Protein AF-A0A4U5N1K8-F1 (afdb_monomer_lite)

Foldseek 3Di:
DLLVLLQCQQVDDLVCLLVSLCCSLVPPLVVVPPPVCCVPCVLSSLLSNQQRHPDLVSNLSNVVSNCVRPVCCLVSLVVCLVPGDPRSNVSSVVNCVVCVCVNPVCPVVDDPDDDPPDDD

Secondary structure (DSSP, 8-state):
-HHHHHTTTTTS-GGGHHHHHHIIIIIIHHHHTTSSTHHHHHHHHHHHHHHH---HHHHHHHHHHHHTT-TTHHHHHHHHHHHS-HHHHHHHHHHHHHHHHHH-GGGGGSPP--------

Sequence (120 aa):
MPILVASQLGVFPAELDSQIIHLLADCLIPYLNGTGSDIFIVPVLLMLVLQHNPDPKLHTWLLESLLCRNPDVYKHVITLVAKGSSESRVAAANLLFHYWPIINPQIMHRKPIQYRVHGE

InterPro domains:
  IPR024855 UNC79 [PTHR21696] (1-118)
  IPR059253 Protein unc-79 homolog, N-terminal [PF14776] (1-118)

Structure (mmCIF, N/CA/C/O backbone):
data_AF-A0A4U5N1K8-F1
#
_entry.id   AF-A0A4U5N1K8-F1
#
loop_
_atom_site.group_PDB
_atom_site.id
_atom_site.type_symbol
_atom_site.label_atom_id
_atom_site.label_alt_id
_atom_site.label_comp_id
_atom_site.label_asym_id
_atom_site.label_entity_id
_atom_site.label_seq_id
_atom_site.pdbx_PDB_ins_code
_atom_site.Cartn_x
_atom_site.Cartn_y
_atom_site.Cartn_z
_atom_site.occupancy
_atom_site.B_iso_or_equiv
_atom_site.auth_seq_id
_atom_site.auth_comp_id
_atom_site.auth_asym_id
_atom_site.auth_atom_id
_atom_site.pdbx_PDB_model_num
ATOM 1 N N . MET A 1 1 ? 10.308 2.490 13.383 1.00 79.94 1 MET A N 1
ATOM 2 C CA . MET A 1 1 ? 9.463 3.652 13.734 1.00 79.94 1 MET A CA 1
ATOM 3 C C . MET A 1 1 ? 8.193 3.740 12.878 1.00 79.94 1 MET A C 1
ATOM 5 O O . MET A 1 1 ? 7.136 3.677 13.485 1.00 79.94 1 MET A O 1
ATOM 9 N N . PRO A 1 2 ? 8.214 3.757 11.528 1.00 87.88 2 PRO A N 1
ATOM 10 C CA . PRO A 1 2 ? 6.976 3.892 10.733 1.00 87.88 2 PRO A CA 1
ATOM 11 C C . PRO A 1 2 ? 5.978 2.738 10.898 1.00 87.88 2 PRO A C 1
ATOM 13 O O . PRO A 1 2 ? 4.781 2.964 11.013 1.00 87.88 2 PRO A O 1
ATOM 16 N N . ILE A 1 3 ? 6.475 1.502 11.011 1.00 90.12 3 ILE A N 1
ATOM 17 C CA . ILE A 1 3 ? 5.636 0.315 11.253 1.00 90.12 3 ILE A CA 1
ATOM 18 C C . ILE A 1 3 ? 4.905 0.407 12.602 1.00 90.12 3 ILE A C 1
ATOM 20 O O . ILE A 1 3 ? 3.750 0.016 12.685 1.00 90.12 3 ILE A O 1
ATOM 24 N N . LEU A 1 4 ? 5.547 0.961 13.640 1.00 91.62 4 LEU A N 1
ATOM 25 C CA . LEU A 1 4 ? 4.927 1.126 14.963 1.00 91.62 4 LEU A CA 1
ATOM 26 C C . LEU A 1 4 ? 3.800 2.158 14.944 1.00 91.62 4 LEU A C 1
ATOM 28 O O . LEU A 1 4 ? 2.836 2.018 15.684 1.00 91.62 4 LEU A O 1
ATOM 32 N N . VAL A 1 5 ? 3.928 3.194 14.112 1.00 93.06 5 VAL A N 1
ATOM 33 C CA . VAL A 1 5 ? 2.872 4.191 13.906 1.00 93.06 5 VAL A CA 1
ATOM 34 C C . VAL A 1 5 ? 1.710 3.560 13.136 1.00 93.06 5 VAL A C 1
ATOM 36 O O . VAL A 1 5 ? 0.566 3.668 13.564 1.00 93.06 5 VAL A O 1
ATOM 39 N N . ALA A 1 6 ? 2.000 2.818 12.062 1.00 93.19 6 ALA A N 1
ATOM 40 C CA . ALA A 1 6 ? 0.979 2.103 11.296 1.00 93.19 6 ALA A CA 1
ATOM 41 C C . ALA A 1 6 ? 0.265 1.012 12.109 1.00 93.19 6 ALA A C 1
ATOM 43 O O . ALA A 1 6 ? -0.920 0.786 11.904 1.00 93.19 6 ALA A O 1
ATOM 44 N N . SER A 1 7 ? 0.944 0.360 13.059 1.00 93.19 7 SER A N 1
ATOM 45 C CA . SER A 1 7 ? 0.323 -0.656 13.919 1.00 93.19 7 SER A CA 1
ATOM 46 C C . SER A 1 7 ? -0.664 -0.085 14.940 1.00 93.19 7 SER A C 1
ATOM 48 O O . SER A 1 7 ? -1.297 -0.861 15.644 1.00 93.19 7 SER A O 1
ATOM 50 N N . GLN A 1 8 ? -0.768 1.243 15.067 1.00 94.00 8 GLN A N 1
ATOM 51 C CA . GLN A 1 8 ? -1.804 1.869 15.894 1.00 94.00 8 GLN A CA 1
ATOM 52 C C . GLN A 1 8 ? -3.142 2.004 15.154 1.00 94.00 8 GLN A C 1
ATOM 54 O O . GLN A 1 8 ? -4.159 2.283 15.791 1.00 94.00 8 GLN A O 1
ATOM 59 N N . LEU A 1 9 ? -3.161 1.788 13.833 1.00 91.81 9 LEU A N 1
ATOM 60 C CA . LEU A 1 9 ? -4.404 1.700 13.067 1.00 91.81 9 LEU A CA 1
ATOM 61 C C . LEU A 1 9 ? -5.232 0.519 13.586 1.00 91.81 9 LEU A C 1
ATOM 63 O O . LEU A 1 9 ? -4.716 -0.587 13.748 1.00 91.81 9 LEU A O 1
ATOM 67 N N . GLY A 1 10 ? -6.504 0.766 13.890 1.00 86.81 10 GLY A N 1
ATOM 68 C CA . GLY A 1 10 ? -7.395 -0.212 14.525 1.00 86.81 10 GLY A CA 1
ATOM 69 C C . GLY A 1 10 ? -7.234 -0.360 16.046 1.00 86.81 10 GLY A C 1
ATOM 70 O O . GLY A 1 10 ? -8.052 -1.034 16.668 1.00 86.81 10 GLY A O 1
ATOM 71 N N . VAL A 1 11 ? -6.224 0.274 16.660 1.00 92.69 11 VAL A N 1
ATOM 72 C CA . VAL A 1 11 ? -6.102 0.406 18.127 1.00 92.69 11 VAL A CA 1
ATOM 73 C C . VAL A 1 11 ? -6.678 1.742 18.587 1.00 92.69 11 VAL A C 1
ATOM 75 O O . VAL A 1 11 ? -7.405 1.805 19.579 1.00 92.69 11 VAL A O 1
ATOM 78 N N . PHE A 1 12 ? -6.346 2.817 17.871 1.00 91.25 12 PHE A N 1
ATOM 79 C CA . PHE A 1 12 ? -6.914 4.136 18.116 1.00 91.25 12 PHE A CA 1
ATOM 80 C C . PHE A 1 12 ? -8.295 4.303 17.468 1.00 91.25 12 PHE A C 1
ATOM 82 O O . PHE A 1 12 ? -8.662 3.527 16.584 1.00 91.25 12 PHE A O 1
ATOM 89 N N . PRO A 1 13 ? -9.080 5.303 17.915 1.00 90.75 13 PRO A N 1
ATOM 90 C CA . PRO A 1 13 ? -10.350 5.640 17.284 1.00 90.75 13 PRO A CA 1
ATOM 91 C C . PRO A 1 13 ? -10.172 5.967 15.796 1.00 90.75 13 PRO A C 1
ATOM 93 O O . PRO A 1 13 ? -9.188 6.604 15.414 1.00 90.75 13 PRO A O 1
ATOM 96 N N . ALA A 1 14 ? -11.137 5.562 14.968 1.00 88.25 14 ALA A N 1
ATOM 97 C CA . ALA A 1 14 ? -11.062 5.680 13.509 1.00 88.25 14 ALA A CA 1
ATOM 98 C C . ALA A 1 14 ? -10.922 7.135 13.020 1.00 88.25 14 ALA A C 1
ATOM 100 O O . ALA A 1 14 ? -10.425 7.385 11.923 1.00 88.25 14 ALA A O 1
ATOM 101 N N . GLU A 1 15 ? -11.307 8.118 13.837 1.00 89.81 15 GLU A N 1
ATOM 102 C CA . GLU A 1 15 ? -11.134 9.544 13.550 1.00 89.81 15 GLU A CA 1
ATOM 103 C C . GLU A 1 15 ? -9.653 9.947 13.431 1.00 89.81 15 GLU A C 1
ATOM 105 O O . GLU A 1 15 ? -9.331 10.936 12.767 1.00 89.81 15 GLU A O 1
ATOM 110 N N . LEU A 1 16 ? -8.744 9.189 14.058 1.00 92.44 16 LEU A N 1
ATOM 111 C CA . LEU A 1 16 ? -7.303 9.438 14.003 1.00 92.44 16 LEU A CA 1
ATOM 112 C C . LEU A 1 16 ? -6.623 8.773 12.804 1.00 92.44 16 LEU A C 1
ATOM 114 O O . LEU A 1 16 ? -5.508 9.173 12.471 1.00 92.44 16 LEU A O 1
ATOM 118 N N . ASP A 1 17 ? -7.262 7.815 12.132 1.00 92.31 17 ASP A N 1
ATOM 119 C CA . ASP A 1 17 ? -6.637 7.058 11.040 1.00 92.31 17 ASP A CA 1
ATOM 120 C C . ASP A 1 17 ? -6.099 7.973 9.941 1.00 92.31 17 ASP A C 1
ATOM 122 O O . ASP A 1 17 ? -4.974 7.799 9.472 1.00 92.31 17 ASP A O 1
ATOM 126 N N . SER A 1 18 ? -6.877 8.997 9.582 1.00 92.56 18 SER A N 1
ATOM 127 C CA . SER A 1 18 ? -6.456 10.005 8.612 1.00 92.56 18 SER A CA 1
ATOM 128 C C . SER A 1 18 ? -5.163 10.687 9.062 1.00 92.56 18 SER A C 1
ATOM 130 O O . SER A 1 18 ? -4.183 10.701 8.322 1.00 92.56 18 SER A O 1
ATOM 132 N N . GLN A 1 19 ? -5.095 11.161 10.310 1.00 94.44 19 GLN A N 1
ATOM 133 C CA . GLN A 1 19 ? -3.911 11.841 10.851 1.00 94.44 19 GLN A CA 1
ATOM 134 C C . GLN A 1 19 ? -2.685 10.924 10.900 1.00 94.44 19 GLN A C 1
ATOM 136 O O . GLN A 1 19 ? -1.573 11.357 10.591 1.00 94.44 19 GLN A O 1
ATOM 141 N N . ILE A 1 20 ? -2.885 9.654 11.255 1.00 94.12 20 ILE A N 1
ATOM 142 C CA . ILE A 1 20 ? -1.826 8.641 11.262 1.00 94.12 20 ILE A CA 1
ATOM 143 C C . ILE A 1 20 ? -1.296 8.446 9.841 1.00 94.12 20 ILE A C 1
ATOM 145 O O . ILE A 1 20 ? -0.087 8.497 9.627 1.00 94.12 20 ILE A O 1
ATOM 149 N N . ILE A 1 21 ? -2.178 8.270 8.858 1.00 93.75 21 ILE A N 1
ATOM 150 C CA . ILE A 1 21 ? -1.784 8.042 7.465 1.00 93.75 21 ILE A CA 1
ATOM 151 C C . ILE A 1 21 ? -1.119 9.283 6.865 1.00 93.75 21 ILE A C 1
ATOM 153 O O . ILE A 1 21 ? -0.105 9.136 6.187 1.00 93.75 21 ILE A O 1
ATOM 157 N N . HIS A 1 22 ? -1.592 10.490 7.181 1.00 93.00 22 HIS A N 1
ATOM 158 C CA . HIS A 1 22 ? -0.910 11.737 6.824 1.00 93.00 22 HIS A CA 1
ATOM 159 C C . HIS A 1 22 ? 0.510 11.789 7.395 1.00 93.00 22 HIS A C 1
ATOM 161 O O . HIS A 1 22 ? 1.467 12.049 6.668 1.00 93.00 22 HIS A O 1
ATOM 167 N N . LEU A 1 23 ? 0.680 11.473 8.683 1.00 93.25 23 LEU A N 1
ATOM 168 C CA . LEU A 1 23 ? 2.000 11.430 9.312 1.00 93.25 23 LEU A CA 1
ATOM 169 C C . LEU A 1 23 ? 2.915 10.405 8.621 1.00 93.25 23 LEU A C 1
ATOM 171 O O . LEU A 1 23 ? 4.095 10.673 8.385 1.00 93.25 23 LEU A O 1
ATOM 175 N N . LEU A 1 24 ? 2.382 9.233 8.265 1.00 92.62 24 LEU A N 1
ATOM 176 C CA . LEU A 1 24 ? 3.125 8.215 7.525 1.00 92.62 24 LEU A CA 1
ATOM 177 C C . LEU A 1 24 ? 3.536 8.716 6.131 1.00 92.62 24 LEU A C 1
ATOM 179 O O . LEU A 1 24 ? 4.716 8.635 5.789 1.00 92.62 24 LEU A O 1
ATOM 183 N N . ALA A 1 25 ? 2.583 9.224 5.348 1.00 91.25 25 ALA A N 1
ATOM 184 C CA . ALA A 1 25 ? 2.755 9.599 3.946 1.00 91.25 25 ALA A CA 1
ATOM 185 C C . ALA A 1 25 ? 3.610 10.854 3.754 1.00 91.25 25 ALA A C 1
ATOM 187 O O . ALA A 1 25 ? 4.485 10.868 2.882 1.00 91.25 25 ALA A O 1
ATOM 188 N N . ASP A 1 26 ? 3.382 11.880 4.569 1.00 88.88 26 ASP A N 1
ATOM 189 C CA . ASP A 1 26 ? 3.965 13.205 4.359 1.00 88.88 26 ASP A CA 1
ATOM 190 C C . ASP A 1 26 ? 5.210 13.420 5.217 1.00 88.88 26 ASP A C 1
ATOM 192 O O . ASP A 1 26 ? 6.143 14.098 4.786 1.00 88.88 26 ASP A O 1
ATOM 196 N N . CYS A 1 27 ? 5.267 12.811 6.408 1.00 87.88 27 CYS A N 1
ATOM 197 C CA . CYS A 1 27 ? 6.402 12.978 7.309 1.00 87.88 27 CYS A CA 1
ATOM 198 C C . CYS A 1 27 ? 7.362 11.794 7.274 1.00 87.88 27 CYS A C 1
ATOM 200 O O . CYS A 1 27 ? 8.550 12.022 7.119 1.00 87.88 27 CYS A O 1
ATOM 202 N N . LEU A 1 28 ? 6.914 10.542 7.416 1.00 87.12 28 LEU A N 1
ATOM 203 C CA . LEU A 1 28 ? 7.848 9.422 7.627 1.00 87.12 28 LEU A CA 1
ATOM 204 C C . LEU A 1 28 ? 8.400 8.805 6.339 1.00 87.12 28 LEU A C 1
ATOM 206 O O . LEU A 1 28 ? 9.601 8.549 6.253 1.00 87.12 28 LEU A O 1
ATOM 210 N N . ILE A 1 29 ? 7.546 8.574 5.341 1.00 86.44 29 ILE A N 1
ATOM 211 C CA . ILE A 1 29 ? 7.936 8.026 4.035 1.00 86.44 29 ILE A CA 1
ATOM 212 C C . ILE A 1 29 ? 9.073 8.816 3.356 1.00 86.44 29 ILE A C 1
ATOM 214 O O . ILE A 1 29 ? 9.981 8.169 2.828 1.00 86.44 29 ILE A O 1
ATOM 218 N N . PRO A 1 30 ? 9.116 10.165 3.383 1.00 84.38 30 PRO A N 1
ATOM 219 C CA . PRO A 1 30 ? 10.254 10.904 2.839 1.00 84.38 30 PRO A CA 1
ATOM 220 C C . PRO A 1 30 ? 11.626 10.486 3.374 1.00 84.38 30 PRO A C 1
ATOM 222 O O . PRO A 1 30 ? 12.596 10.543 2.623 1.00 84.38 30 PRO A O 1
ATOM 225 N N . TYR A 1 31 ? 11.708 10.059 4.635 1.00 82.69 31 TYR A N 1
ATOM 226 C CA . TYR A 1 31 ? 12.968 9.670 5.274 1.00 82.69 31 TYR A CA 1
ATOM 227 C C . TYR A 1 31 ? 13.332 8.199 5.077 1.00 82.69 31 TYR A C 1
ATOM 229 O O . TYR A 1 31 ? 14.430 7.789 5.448 1.00 82.69 31 TYR A O 1
ATOM 237 N N . LEU A 1 32 ? 12.423 7.396 4.522 1.00 78.19 32 LEU A N 1
ATOM 238 C CA . LEU A 1 32 ? 12.701 6.001 4.193 1.00 78.19 32 LEU A CA 1
ATOM 239 C C . LEU A 1 32 ? 13.640 5.918 2.977 1.00 78.19 32 LEU A C 1
ATOM 241 O O . LEU A 1 32 ? 14.664 5.228 3.022 1.00 78.19 32 LEU A O 1
ATOM 245 N N . ASN A 1 33 ? 13.365 6.739 1.959 1.00 69.62 33 ASN A N 1
ATOM 246 C CA . ASN A 1 33 ? 14.032 6.685 0.662 1.00 69.62 33 ASN A CA 1
ATOM 247 C C . ASN A 1 33 ? 15.567 6.784 0.767 1.00 69.62 33 ASN A C 1
ATOM 249 O O . ASN A 1 33 ? 16.110 7.800 1.202 1.00 69.62 33 ASN A O 1
ATOM 253 N N . GLY A 1 34 ? 16.263 5.735 0.322 1.00 67.69 34 GLY A N 1
ATOM 254 C CA . GLY A 1 34 ? 17.732 5.693 0.249 1.00 67.69 34 GLY A CA 1
ATOM 255 C C . GLY A 1 34 ? 18.422 4.952 1.397 1.00 67.69 34 GLY A C 1
ATOM 256 O O . GLY A 1 34 ? 19.643 4.811 1.386 1.00 67.69 34 GLY A O 1
ATOM 257 N N . THR A 1 35 ? 17.663 4.419 2.357 1.00 70.19 35 THR A N 1
ATOM 258 C CA . THR A 1 35 ? 18.213 3.616 3.466 1.00 70.19 35 THR A CA 1
ATOM 259 C C . THR A 1 35 ? 18.338 2.123 3.141 1.00 70.19 35 THR A C 1
ATOM 261 O O . THR A 1 35 ? 18.894 1.363 3.932 1.00 70.19 35 THR A O 1
ATOM 264 N N . GLY A 1 36 ? 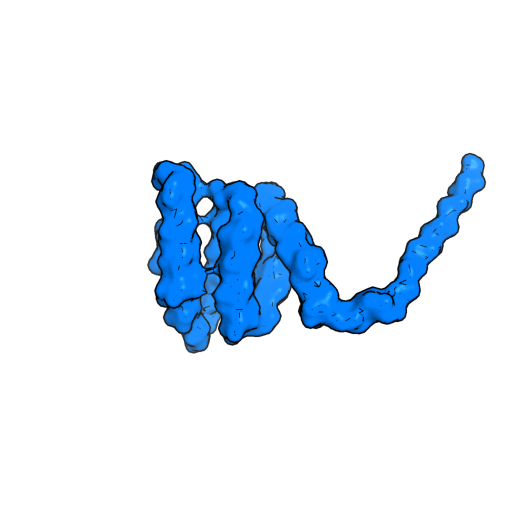17.767 1.664 2.019 1.00 74.81 36 GLY A N 1
ATOM 265 C CA . GLY A 1 36 ? 17.661 0.243 1.649 1.00 74.81 36 GLY A CA 1
ATOM 266 C C . GLY A 1 36 ? 16.642 -0.552 2.480 1.00 74.81 36 GLY A C 1
ATOM 267 O O . GLY A 1 36 ? 16.216 -1.633 2.073 1.00 74.81 36 GLY A O 1
ATOM 268 N N . SER A 1 37 ? 16.194 -0.001 3.613 1.00 79.31 37 SER A N 1
ATOM 269 C CA . SER A 1 37 ? 15.180 -0.603 4.485 1.00 79.31 37 SER A C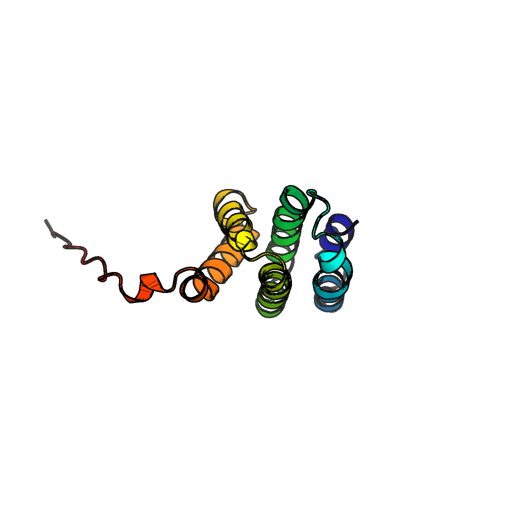A 1
ATOM 270 C C . SER A 1 37 ? 13.767 -0.572 3.883 1.00 79.31 37 SER A C 1
ATOM 272 O O . SER A 1 37 ? 12.900 -1.350 4.285 1.00 79.31 37 SER A O 1
ATOM 274 N N . ASP A 1 38 ? 13.562 0.249 2.853 1.00 79.31 38 ASP A N 1
ATOM 275 C CA . ASP A 1 38 ? 12.304 0.451 2.123 1.00 79.31 38 ASP A CA 1
ATOM 276 C C . ASP A 1 38 ? 11.729 -0.853 1.577 1.00 79.31 38 ASP A C 1
ATOM 278 O O . ASP A 1 38 ? 10.519 -1.068 1.622 1.00 79.31 38 ASP A O 1
ATOM 282 N N . ILE A 1 39 ? 12.613 -1.761 1.151 1.00 84.50 39 ILE A N 1
ATOM 283 C CA . ILE A 1 39 ? 12.268 -3.075 0.598 1.00 84.50 39 ILE A CA 1
ATOM 284 C C . ILE A 1 39 ? 11.426 -3.891 1.588 1.00 84.50 39 ILE A C 1
ATOM 286 O O . ILE A 1 39 ? 10.555 -4.653 1.173 1.00 84.50 39 ILE A O 1
ATOM 290 N N . PHE A 1 40 ? 11.669 -3.720 2.890 1.00 86.38 40 PHE A N 1
ATOM 291 C CA . PHE A 1 40 ? 10.954 -4.427 3.951 1.00 86.38 40 PHE A CA 1
ATOM 292 C C . PHE A 1 40 ? 9.880 -3.559 4.602 1.00 86.38 40 PHE A C 1
ATOM 294 O O . PHE A 1 40 ? 8.800 -4.053 4.919 1.00 86.38 40 PHE A O 1
ATOM 301 N N . ILE A 1 41 ? 10.153 -2.266 4.790 1.00 89.75 41 ILE A N 1
ATOM 302 C CA . ILE A 1 41 ? 9.239 -1.367 5.496 1.00 89.75 41 ILE A CA 1
ATOM 303 C C . ILE A 1 41 ? 8.007 -1.056 4.646 1.00 89.75 41 ILE A C 1
ATOM 305 O O . ILE A 1 41 ? 6.898 -1.122 5.170 1.00 89.75 41 ILE A O 1
ATOM 309 N N . VAL A 1 42 ? 8.165 -0.756 3.353 1.00 91.25 42 VAL A N 1
ATOM 310 C CA . VAL A 1 42 ? 7.051 -0.322 2.490 1.00 91.25 42 VAL A CA 1
ATOM 311 C C . VAL A 1 42 ? 5.971 -1.401 2.331 1.00 91.25 42 VAL A C 1
ATOM 313 O O . VAL A 1 42 ? 4.802 -1.072 2.535 1.00 91.25 42 VAL A O 1
ATOM 316 N N . PRO A 1 43 ? 6.290 -2.682 2.043 1.00 91.94 43 PRO A N 1
ATOM 317 C CA . PRO A 1 43 ? 5.269 -3.728 1.968 1.00 91.94 43 PRO A CA 1
ATOM 318 C C . PRO A 1 43 ? 4.507 -3.920 3.277 1.00 91.94 43 PRO A C 1
ATOM 320 O O . PRO A 1 43 ? 3.294 -4.093 3.250 1.00 91.94 43 PRO A O 1
ATOM 323 N N . VAL A 1 44 ? 5.203 -3.878 4.420 1.00 93.19 44 VAL A N 1
ATOM 324 C CA . VAL A 1 44 ? 4.578 -4.043 5.742 1.00 93.19 44 VAL A CA 1
ATOM 325 C C . VAL A 1 44 ? 3.698 -2.843 6.076 1.00 93.19 44 VAL A C 1
ATOM 327 O O . VAL A 1 44 ? 2.586 -3.019 6.565 1.00 93.19 44 VAL A O 1
ATOM 330 N N . LEU A 1 45 ? 4.169 -1.631 5.775 1.00 94.19 45 LEU A N 1
ATOM 331 C CA . LEU A 1 45 ? 3.409 -0.399 5.958 1.00 94.19 45 LEU A CA 1
ATOM 332 C C . LEU A 1 45 ? 2.114 -0.438 5.142 1.00 94.19 45 LEU A C 1
ATOM 334 O O . LEU A 1 45 ? 1.035 -0.267 5.701 1.00 94.19 45 LEU A O 1
ATOM 338 N N . LEU A 1 46 ? 2.220 -0.732 3.843 1.00 94.81 46 LEU A N 1
ATOM 339 C CA . LEU A 1 46 ? 1.068 -0.900 2.963 1.00 94.81 46 LEU A CA 1
ATOM 340 C C . LEU A 1 46 ? 0.136 -2.002 3.481 1.00 94.81 46 LEU A C 1
ATOM 342 O O . LEU A 1 46 ? -1.066 -1.785 3.535 1.00 94.81 46 LEU A O 1
ATOM 346 N N . MET A 1 47 ? 0.658 -3.150 3.924 1.00 95.62 47 MET A N 1
ATOM 347 C CA . MET A 1 47 ? -0.171 -4.221 4.487 1.00 95.62 47 MET A CA 1
ATOM 348 C C . MET A 1 47 ? -1.008 -3.735 5.671 1.00 95.62 47 MET A C 1
ATOM 350 O O . MET A 1 47 ? -2.212 -3.966 5.695 1.00 95.62 47 MET A O 1
ATOM 354 N N . LEU A 1 48 ? -0.375 -3.063 6.638 1.00 95.56 48 LEU A N 1
ATOM 355 C CA . LEU A 1 48 ? -1.037 -2.605 7.858 1.00 95.56 48 LEU A CA 1
ATOM 356 C C . LEU A 1 48 ? -2.111 -1.565 7.557 1.00 95.56 48 LEU A C 1
ATOM 358 O O . LEU A 1 48 ? -3.217 -1.697 8.075 1.00 95.56 48 LEU A O 1
ATOM 362 N N . VAL A 1 49 ? -1.807 -0.582 6.703 1.00 95.50 49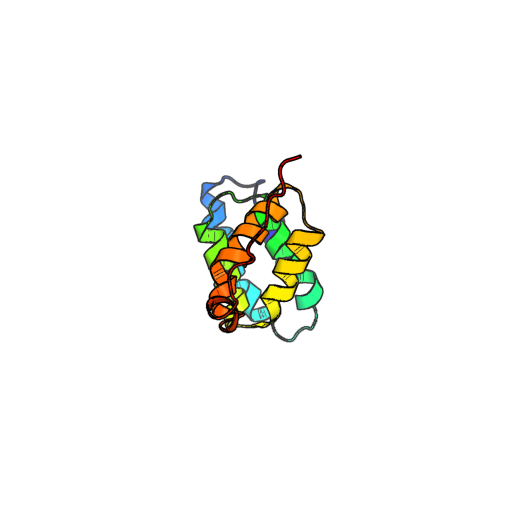 VAL A N 1
ATOM 363 C CA . VAL A 1 49 ? -2.782 0.448 6.329 1.00 95.50 49 VAL A CA 1
ATOM 364 C C . VAL A 1 49 ? -3.962 -0.169 5.584 1.00 95.50 49 VAL A C 1
ATOM 366 O O . VAL A 1 49 ? -5.097 0.027 6.000 1.00 95.50 49 VAL A O 1
ATOM 369 N N . LEU A 1 50 ? -3.694 -0.979 4.555 1.00 95.88 50 LEU A N 1
ATOM 370 C CA . LEU A 1 50 ? -4.733 -1.608 3.732 1.00 95.88 50 LEU A CA 1
ATOM 371 C C . LEU A 1 50 ? -5.601 -2.614 4.497 1.00 95.88 50 LEU A C 1
ATOM 373 O O . LEU A 1 50 ? -6.710 -2.915 4.066 1.00 95.88 50 LEU A O 1
ATOM 377 N N . GLN A 1 51 ? -5.074 -3.190 5.576 1.00 95.06 51 GLN A N 1
ATOM 378 C CA . GLN A 1 51 ? -5.794 -4.147 6.407 1.00 95.06 51 GLN A CA 1
ATOM 379 C C . GLN A 1 51 ? -6.709 -3.463 7.426 1.00 95.06 51 GLN A C 1
ATOM 381 O O . GLN A 1 51 ? -7.812 -3.948 7.655 1.00 95.06 51 GLN A O 1
ATOM 386 N N . HIS A 1 52 ? -6.241 -2.395 8.076 1.00 93.69 52 HIS A N 1
ATOM 387 C CA . HIS A 1 52 ? -6.940 -1.813 9.228 1.00 93.69 52 HIS A CA 1
ATOM 388 C C . HIS A 1 52 ? -7.814 -0.620 8.858 1.00 93.69 52 HIS A C 1
ATOM 390 O O . HIS A 1 52 ? -8.794 -0.358 9.552 1.00 93.69 52 HIS A O 1
ATOM 396 N N . ASN A 1 53 ? -7.489 0.091 7.777 1.00 92.00 53 ASN A N 1
ATOM 397 C CA . ASN A 1 53 ? -8.286 1.215 7.326 1.00 92.00 53 ASN A CA 1
ATOM 398 C C . ASN A 1 53 ? -9.215 0.783 6.172 1.00 92.00 53 ASN A C 1
ATOM 400 O O . ASN A 1 53 ? -8.772 0.117 5.240 1.00 92.00 53 ASN A O 1
ATOM 404 N N . PRO A 1 54 ? -10.514 1.116 6.211 1.00 90.00 54 PRO A N 1
ATOM 405 C CA . PRO A 1 54 ? -11.433 0.792 5.124 1.00 90.00 54 PRO A CA 1
ATOM 406 C C . PRO A 1 54 ? -11.556 1.908 4.073 1.00 90.00 54 PRO A C 1
ATOM 408 O O . PRO A 1 54 ? -12.228 1.695 3.063 1.00 90.00 54 PRO A O 1
ATOM 411 N N . ASP A 1 55 ? -10.974 3.096 4.289 1.00 93.06 55 ASP A N 1
ATOM 412 C CA . ASP A 1 55 ? -11.156 4.249 3.405 1.00 93.06 55 ASP A CA 1
ATOM 413 C C . ASP A 1 55 ? -10.226 4.165 2.178 1.00 93.06 55 ASP A C 1
ATOM 415 O O . ASP A 1 55 ? -9.011 4.388 2.277 1.00 93.06 55 ASP A O 1
ATOM 419 N N . PRO A 1 56 ? -10.771 3.923 0.969 1.00 92.38 56 PRO A N 1
ATOM 420 C CA . PRO A 1 56 ? -9.962 3.841 -0.239 1.00 92.38 56 PRO A CA 1
ATOM 421 C C . PRO A 1 56 ? -9.241 5.155 -0.566 1.00 92.38 56 PRO A C 1
ATOM 423 O O . PRO A 1 56 ? -8.220 5.121 -1.256 1.00 92.38 56 PRO A O 1
ATOM 426 N N . LYS A 1 57 ? -9.718 6.311 -0.084 1.00 94.12 57 LYS A N 1
ATOM 427 C CA . LYS A 1 57 ? -9.046 7.601 -0.314 1.00 94.12 57 LYS A CA 1
ATOM 428 C C . LYS A 1 57 ? -7.689 7.648 0.377 1.00 94.12 57 LYS A C 1
ATOM 430 O O . LYS A 1 57 ? -6.713 8.092 -0.220 1.00 94.12 57 LYS A O 1
ATOM 435 N N . LEU A 1 58 ? -7.615 7.140 1.604 1.00 93.44 58 LEU A N 1
ATOM 436 C CA . LEU A 1 58 ? -6.377 7.093 2.379 1.00 93.44 58 LEU A CA 1
ATOM 437 C C . LEU A 1 58 ? -5.392 6.068 1.801 1.00 93.44 58 LEU A C 1
ATOM 439 O O . LEU A 1 58 ? -4.187 6.316 1.750 1.00 93.44 58 LEU A O 1
ATOM 443 N N . HIS A 1 59 ? -5.906 4.954 1.277 1.00 95.31 59 HIS A N 1
ATOM 444 C CA . HIS A 1 59 ? -5.108 3.962 0.549 1.00 95.31 59 HIS A CA 1
ATOM 445 C C . HIS A 1 59 ? -4.453 4.549 -0.704 1.00 95.31 59 HIS A C 1
ATOM 447 O O . HIS A 1 59 ? -3.267 4.336 -0.958 1.00 95.31 59 HIS A O 1
ATOM 453 N N . THR A 1 60 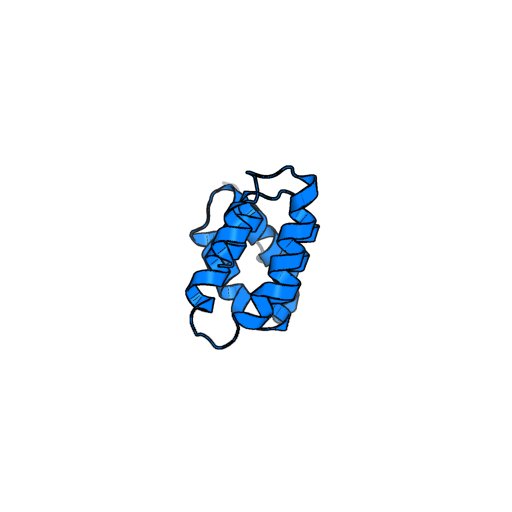? -5.245 5.303 -1.464 1.00 94.62 60 THR A N 1
ATOM 454 C CA . THR A 1 60 ? -4.837 6.001 -2.686 1.00 94.62 60 THR A CA 1
ATOM 455 C C . THR A 1 60 ? -3.763 7.038 -2.361 1.00 94.62 60 THR A C 1
ATOM 457 O O . THR A 1 60 ? -2.681 6.982 -2.939 1.00 94.62 60 THR A O 1
ATOM 460 N N . TRP A 1 61 ? -3.993 7.889 -1.351 1.00 93.88 61 TRP A N 1
ATOM 461 C CA . TRP A 1 61 ? -3.008 8.871 -0.878 1.00 93.88 61 TRP A CA 1
ATOM 462 C C . TRP A 1 61 ? -1.667 8.216 -0.559 1.00 93.88 61 TRP A C 1
ATOM 464 O O . TRP A 1 61 ? -0.623 8.621 -1.077 1.00 93.88 61 TRP A O 1
ATOM 474 N N . LEU A 1 62 ? -1.678 7.201 0.310 1.00 94.56 62 LEU A N 1
ATOM 475 C CA . LEU A 1 62 ? -0.453 6.544 0.751 1.00 94.56 62 LEU A CA 1
ATOM 476 C C . LEU A 1 62 ? 0.330 5.980 -0.439 1.00 94.56 62 LEU A C 1
ATOM 478 O O . LEU A 1 62 ? 1.548 6.160 -0.521 1.00 94.56 62 LEU A O 1
ATOM 482 N N . LEU A 1 63 ? -0.367 5.313 -1.363 1.00 94.12 63 LEU A N 1
ATOM 483 C CA . LEU A 1 63 ? 0.254 4.742 -2.550 1.00 94.12 63 LEU A CA 1
ATOM 484 C C . LEU A 1 63 ? 0.814 5.825 -3.480 1.00 94.12 63 LEU A C 1
ATOM 486 O O . LEU A 1 63 ? 1.923 5.657 -3.980 1.00 94.12 63 LEU A O 1
ATOM 490 N N . GLU A 1 64 ? 0.109 6.936 -3.685 1.00 92.31 64 GLU A N 1
ATOM 491 C CA . GLU A 1 64 ? 0.596 8.057 -4.499 1.00 92.31 64 GLU A CA 1
ATOM 492 C C . GLU A 1 64 ? 1.849 8.694 -3.902 1.00 92.31 64 GLU A C 1
ATOM 494 O O . GLU A 1 64 ? 2.821 8.915 -4.625 1.00 92.31 64 GLU A O 1
ATOM 499 N N . SER A 1 65 ? 1.885 8.911 -2.582 1.00 91.38 65 SER A N 1
ATOM 500 C CA . SER A 1 65 ? 3.088 9.421 -1.908 1.00 91.38 65 SER A CA 1
ATOM 501 C C . SER A 1 65 ? 4.292 8.495 -2.121 1.00 91.38 65 SER A C 1
ATOM 503 O O . SER A 1 65 ? 5.411 8.957 -2.373 1.00 91.38 65 SER A O 1
ATOM 505 N N . LEU A 1 66 ? 4.068 7.178 -2.085 1.00 91.50 66 LEU A N 1
ATOM 506 C CA . LEU A 1 66 ? 5.104 6.184 -2.356 1.00 91.50 66 LEU A CA 1
ATOM 507 C C . LEU A 1 66 ? 5.521 6.161 -3.837 1.00 91.50 66 LEU A C 1
ATOM 509 O O . LEU A 1 66 ? 6.718 6.185 -4.124 1.00 91.50 66 LEU A O 1
ATOM 513 N N . LEU A 1 67 ? 4.567 6.158 -4.773 1.00 89.62 67 LEU A N 1
ATOM 514 C CA . LEU A 1 67 ? 4.822 6.137 -6.219 1.00 89.62 67 LEU A CA 1
ATOM 515 C C . LEU A 1 67 ? 5.565 7.388 -6.701 1.00 89.62 67 LEU A C 1
ATOM 517 O O . LEU A 1 67 ? 6.468 7.272 -7.528 1.00 89.62 67 LEU A O 1
ATOM 521 N N . CYS A 1 68 ? 5.247 8.563 -6.149 1.00 88.75 68 CYS A N 1
ATOM 522 C CA . CYS A 1 68 ? 5.952 9.818 -6.431 1.00 88.75 68 CYS A CA 1
ATOM 523 C C . CYS A 1 68 ? 7.449 9.754 -6.091 1.00 88.75 68 CYS A C 1
ATOM 525 O O . CYS A 1 68 ? 8.243 10.506 -6.654 1.00 88.75 68 CYS A O 1
ATOM 527 N N . ARG A 1 69 ? 7.845 8.880 -5.159 1.00 86.38 69 ARG A N 1
ATOM 528 C CA . ARG A 1 69 ? 9.232 8.753 -4.684 1.00 86.38 69 ARG A CA 1
ATOM 529 C C . ARG A 1 69 ? 9.953 7.570 -5.301 1.00 86.38 69 ARG A C 1
ATOM 531 O O . ARG A 1 69 ? 11.139 7.670 -5.604 1.00 86.38 69 ARG A O 1
ATOM 538 N N . ASN A 1 70 ? 9.249 6.455 -5.456 1.00 86.69 70 ASN A N 1
ATOM 539 C CA . ASN A 1 70 ? 9.789 5.241 -6.028 1.00 86.69 70 ASN A CA 1
ATOM 540 C C . ASN A 1 70 ? 8.746 4.594 -6.956 1.00 86.69 70 ASN A C 1
ATOM 542 O O . ASN A 1 70 ? 7.790 3.978 -6.473 1.00 86.69 70 ASN A O 1
ATOM 546 N N . PRO A 1 71 ? 8.938 4.667 -8.285 1.00 83.81 71 PRO A N 1
ATOM 547 C CA . PRO A 1 71 ? 7.998 4.079 -9.225 1.00 83.81 71 PRO A CA 1
ATOM 548 C C . PRO A 1 71 ? 7.928 2.557 -9.085 1.00 83.81 71 PRO A C 1
ATOM 550 O O . PRO A 1 71 ? 6.899 1.988 -9.409 1.00 83.81 71 PRO A O 1
ATOM 553 N N . ASP A 1 72 ? 8.950 1.884 -8.545 1.00 87.31 72 ASP A N 1
ATOM 554 C CA . ASP A 1 72 ? 8.953 0.429 -8.359 1.00 87.31 72 ASP A CA 1
ATOM 555 C C . ASP A 1 72 ? 8.046 -0.067 -7.220 1.00 87.31 72 ASP A C 1
ATOM 557 O O . ASP A 1 72 ? 7.910 -1.278 -7.022 1.00 87.31 72 ASP A O 1
ATOM 561 N N . VAL A 1 73 ? 7.360 0.830 -6.502 1.00 90.62 73 VAL A N 1
ATOM 562 C CA . VAL A 1 73 ? 6.418 0.468 -5.429 1.00 90.62 73 VAL A CA 1
ATOM 563 C C . VAL A 1 73 ? 5.299 -0.456 -5.919 1.00 90.62 73 VAL A C 1
ATOM 565 O O . VAL A 1 73 ? 4.819 -1.284 -5.142 1.00 90.62 73 VAL A O 1
ATOM 568 N N . TYR A 1 74 ? 4.936 -0.439 -7.210 1.00 90.00 74 TYR A N 1
ATOM 569 C CA . TYR A 1 74 ? 3.970 -1.405 -7.756 1.00 90.00 74 TYR A CA 1
ATOM 570 C C . TYR A 1 74 ? 4.405 -2.864 -7.535 1.00 90.00 74 TYR A C 1
ATOM 572 O O . TYR A 1 74 ? 3.552 -3.732 -7.352 1.00 90.00 74 TYR A O 1
ATOM 580 N N . LYS A 1 75 ? 5.714 -3.159 -7.487 1.00 91.38 75 LYS A N 1
ATOM 581 C CA . LYS A 1 75 ? 6.236 -4.506 -7.184 1.00 91.38 75 LYS A CA 1
ATOM 582 C C . LYS A 1 75 ? 5.862 -4.932 -5.762 1.00 91.38 75 LYS A C 1
ATOM 584 O O . LYS A 1 75 ? 5.545 -6.100 -5.523 1.00 91.38 75 LYS A O 1
ATOM 589 N N . HIS A 1 76 ? 5.847 -3.986 -4.824 1.00 93.06 76 HIS A N 1
ATOM 590 C CA . HIS A 1 76 ? 5.378 -4.215 -3.459 1.00 93.06 76 HIS A CA 1
ATOM 591 C C . HIS A 1 76 ? 3.863 -4.437 -3.419 1.00 93.06 76 HIS A C 1
ATOM 593 O O . HIS A 1 76 ? 3.413 -5.349 -2.729 1.00 93.06 76 HIS A O 1
ATOM 599 N N . VAL A 1 77 ? 3.087 -3.704 -4.225 1.00 94.38 77 VAL A N 1
ATOM 600 C CA . VAL A 1 77 ? 1.634 -3.926 -4.362 1.00 94.38 77 VAL A CA 1
ATOM 601 C C . VAL A 1 77 ? 1.334 -5.317 -4.941 1.00 94.38 77 VAL A C 1
ATOM 603 O O . VAL A 1 77 ? 0.512 -6.043 -4.391 1.00 94.38 77 VAL A O 1
ATOM 606 N N . ILE A 1 78 ? 2.051 -5.756 -5.982 1.00 93.75 78 ILE A N 1
ATOM 607 C CA . ILE A 1 78 ? 1.933 -7.124 -6.528 1.00 93.75 78 ILE A CA 1
ATOM 608 C C . ILE A 1 78 ? 2.286 -8.168 -5.458 1.00 93.75 78 ILE A C 1
ATOM 610 O O . ILE A 1 78 ? 1.591 -9.174 -5.306 1.00 93.75 78 ILE A O 1
ATOM 614 N N . THR A 1 79 ? 3.346 -7.923 -4.684 1.00 93.00 79 THR A N 1
ATOM 615 C CA . THR A 1 79 ? 3.747 -8.812 -3.584 1.00 93.00 79 THR A CA 1
ATOM 616 C C . THR A 1 79 ? 2.656 -8.911 -2.519 1.00 93.00 79 THR A C 1
ATOM 618 O O . THR A 1 79 ? 2.392 -10.005 -2.026 1.00 93.00 79 THR A O 1
ATOM 621 N N . LEU A 1 80 ? 1.983 -7.804 -2.200 1.00 95.12 80 LEU A N 1
ATOM 622 C CA . LEU A 1 80 ? 0.845 -7.771 -1.281 1.00 95.12 80 LEU A CA 1
ATOM 623 C C . LEU A 1 80 ? -0.351 -8.555 -1.800 1.00 95.12 80 LEU A C 1
ATOM 625 O O . LEU A 1 80 ? -0.947 -9.300 -1.031 1.00 95.12 80 LEU A O 1
ATOM 629 N N . VAL A 1 81 ? -0.671 -8.455 -3.090 1.00 96.00 81 VAL A N 1
ATOM 630 C CA . VAL A 1 81 ? -1.730 -9.278 -3.694 1.00 96.00 81 VAL A CA 1
ATOM 631 C C . VAL A 1 81 ? -1.410 -10.770 -3.546 1.00 96.00 81 VAL A C 1
ATOM 633 O O . VAL A 1 81 ? -2.297 -11.567 -3.248 1.00 96.00 81 VAL A O 1
ATOM 636 N N . ALA A 1 82 ?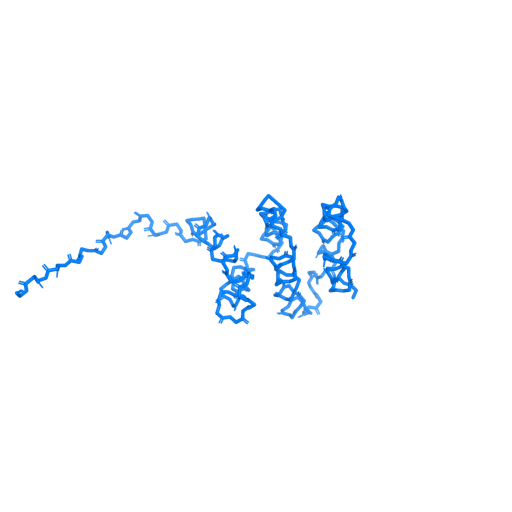 -0.141 -11.156 -3.692 1.00 94.75 82 ALA A N 1
ATOM 637 C CA . ALA A 1 82 ? 0.275 -12.550 -3.570 1.00 94.75 82 ALA A CA 1
ATOM 638 C C . ALA A 1 82 ? 0.367 -13.051 -2.114 1.00 94.75 82 ALA A C 1
ATOM 640 O O . ALA A 1 82 ? 0.013 -14.198 -1.842 1.00 94.75 82 ALA A O 1
ATOM 641 N N . LYS A 1 83 ? 0.875 -12.227 -1.185 1.00 93.25 83 LYS A N 1
ATOM 642 C CA . LYS A 1 83 ? 1.322 -12.664 0.156 1.00 93.25 83 LYS A CA 1
ATOM 643 C C . LYS A 1 83 ? 0.722 -11.893 1.339 1.00 93.25 83 LYS A C 1
ATOM 645 O O . LYS A 1 83 ? 1.027 -12.237 2.475 1.00 93.25 83 LYS A O 1
ATOM 650 N N . GLY A 1 84 ? -0.068 -10.852 1.096 1.00 93.25 84 GLY A N 1
ATOM 651 C CA . GLY A 1 84 ? -0.686 -10.039 2.146 1.00 93.25 84 GLY A CA 1
ATOM 652 C C . GLY A 1 84 ? -1.799 -10.768 2.904 1.00 93.25 84 GLY A C 1
ATOM 653 O O . GLY A 1 84 ? -2.185 -11.890 2.555 1.00 93.25 84 GLY A O 1
ATOM 654 N N . SER A 1 85 ? -2.340 -10.103 3.926 1.00 94.12 85 SER A N 1
ATOM 655 C CA . SER A 1 85 ? -3.520 -10.568 4.660 1.00 94.12 85 SER A CA 1
ATOM 656 C C . SER A 1 85 ? -4.763 -10.598 3.767 1.00 94.12 85 SER A C 1
ATOM 658 O O . SER A 1 85 ? -4.779 -10.065 2.652 1.00 94.12 85 SER A O 1
ATOM 660 N N . SER A 1 86 ? -5.817 -11.275 4.226 1.00 92.25 86 SER A N 1
ATOM 661 C CA . SER A 1 86 ? -7.023 -11.457 3.414 1.00 92.25 86 SER A CA 1
ATOM 662 C C . SER A 1 86 ? -7.662 -10.125 3.015 1.00 92.25 86 SER A C 1
ATOM 664 O O . SER A 1 86 ? -8.020 -9.939 1.853 1.00 92.25 86 SER A O 1
ATOM 666 N N . GLU A 1 87 ? -7.670 -9.183 3.948 1.00 91.44 87 GLU A N 1
ATOM 667 C CA . GLU A 1 87 ? -8.184 -7.828 3.856 1.00 91.44 87 GLU A CA 1
ATOM 668 C C . GLU A 1 87 ? -7.273 -6.973 2.970 1.00 91.44 87 GLU A C 1
ATOM 670 O O . GLU A 1 87 ? -7.733 -6.366 1.998 1.00 91.44 87 GLU A O 1
ATOM 675 N N . SER A 1 88 ? -5.953 -7.010 3.217 1.00 94.75 88 SER A N 1
ATOM 676 C CA . SER A 1 88 ? -5.006 -6.200 2.446 1.00 94.75 88 SER A CA 1
ATOM 677 C C . SER A 1 88 ? -4.955 -6.612 0.975 1.00 94.75 88 SER A C 1
ATOM 679 O O . SER A 1 88 ? -4.715 -5.768 0.116 1.00 94.75 88 SER A O 1
ATOM 681 N N . ARG A 1 89 ? -5.163 -7.900 0.654 1.00 95.81 89 ARG A N 1
ATOM 682 C CA . ARG A 1 89 ? -5.124 -8.404 -0.733 1.00 95.81 89 ARG A CA 1
ATOM 683 C C . ARG A 1 89 ? -6.196 -7.777 -1.612 1.00 95.81 89 ARG A C 1
ATOM 685 O O . ARG A 1 89 ? -5.902 -7.431 -2.755 1.00 95.81 89 ARG A O 1
ATOM 692 N N . VAL A 1 90 ? -7.411 -7.617 -1.090 1.00 95.06 90 VAL A N 1
ATOM 693 C CA . VAL A 1 90 ? -8.524 -7.023 -1.843 1.00 95.06 90 VAL A CA 1
ATOM 694 C C . VAL A 1 90 ? -8.231 -5.554 -2.135 1.00 95.06 90 VAL A C 1
ATOM 696 O O . VAL A 1 90 ? -8.295 -5.125 -3.287 1.00 95.06 90 VAL A O 1
ATOM 699 N N . ALA A 1 91 ? -7.825 -4.796 -1.116 1.00 95.44 91 ALA A N 1
ATOM 700 C CA . ALA A 1 91 ? -7.479 -3.388 -1.279 1.00 95.44 91 ALA A CA 1
ATOM 701 C C . ALA A 1 91 ? -6.254 -3.192 -2.195 1.00 95.44 91 ALA A C 1
ATOM 703 O O . ALA A 1 91 ? -6.272 -2.327 -3.072 1.00 95.44 91 ALA A O 1
ATOM 704 N N . ALA A 1 92 ? -5.226 -4.039 -2.070 1.00 96.44 92 ALA A N 1
ATOM 705 C CA . ALA A 1 92 ? -4.051 -4.014 -2.939 1.00 96.44 92 ALA A CA 1
ATOM 706 C C . ALA A 1 92 ? -4.404 -4.324 -4.400 1.00 96.44 92 ALA A C 1
ATOM 708 O O . ALA A 1 92 ? -3.900 -3.652 -5.295 1.00 96.44 92 ALA A O 1
ATOM 709 N N . ALA A 1 93 ? -5.283 -5.298 -4.657 1.00 95.62 93 ALA A N 1
ATOM 710 C CA . ALA A 1 93 ? -5.738 -5.609 -6.010 1.00 95.62 93 ALA A CA 1
ATOM 711 C C . ALA A 1 93 ? -6.516 -4.435 -6.622 1.00 95.62 93 ALA A C 1
ATOM 713 O O . ALA A 1 93 ? -6.263 -4.071 -7.769 1.00 95.62 93 ALA A O 1
ATOM 714 N N . ASN A 1 94 ? -7.398 -3.798 -5.846 1.00 94.62 94 ASN A N 1
ATOM 715 C CA . ASN A 1 94 ? -8.146 -2.621 -6.294 1.00 94.62 94 ASN A CA 1
ATOM 716 C C . ASN A 1 94 ? -7.212 -1.469 -6.678 1.00 94.62 94 ASN A C 1
ATOM 718 O O . ASN A 1 94 ? -7.345 -0.914 -7.767 1.00 94.62 94 ASN A O 1
ATOM 722 N N . LEU A 1 95 ? -6.231 -1.153 -5.827 1.00 95.06 95 LEU A N 1
ATOM 723 C CA . LEU A 1 95 ? -5.210 -0.149 -6.135 1.00 95.06 95 LEU A CA 1
ATOM 724 C C . LEU A 1 95 ? -4.387 -0.538 -7.363 1.00 95.06 95 LEU A C 1
ATOM 726 O O . LEU A 1 95 ? -4.130 0.298 -8.227 1.00 95.06 95 LEU A O 1
ATOM 730 N N . LEU A 1 96 ? -3.996 -1.811 -7.462 1.00 93.50 96 LEU A N 1
ATOM 731 C CA . LEU A 1 96 ? -3.217 -2.301 -8.586 1.00 93.50 96 LEU A CA 1
ATOM 732 C C . LEU A 1 96 ? -3.958 -2.044 -9.892 1.00 93.50 96 LEU A C 1
ATOM 734 O O . LEU A 1 96 ? -3.382 -1.419 -10.771 1.00 93.50 96 LEU A O 1
ATOM 738 N N . PHE A 1 97 ? -5.225 -2.457 -9.995 1.00 91.50 97 PHE A N 1
ATOM 739 C CA . PHE A 1 97 ? -6.049 -2.232 -11.184 1.00 91.50 97 PHE A CA 1
ATOM 740 C C . PHE A 1 97 ? -6.338 -0.754 -11.444 1.00 91.50 97 PHE A C 1
ATOM 742 O O . PHE A 1 97 ? -6.385 -0.355 -12.607 1.00 91.50 97 PHE A O 1
ATOM 749 N N . HIS A 1 98 ? -6.482 0.056 -10.393 1.00 91.38 98 HIS A N 1
ATOM 750 C CA . HIS A 1 98 ? -6.691 1.496 -10.517 1.00 91.38 98 HIS A CA 1
ATOM 751 C C . HIS A 1 98 ? -5.503 2.194 -11.198 1.00 91.38 98 HIS A C 1
ATOM 753 O O . HIS A 1 98 ? -5.698 2.964 -12.137 1.00 91.38 98 HIS A O 1
ATOM 759 N N . TYR A 1 99 ? -4.269 1.868 -10.796 1.00 89.44 99 TYR A N 1
ATOM 760 C CA . TYR A 1 99 ? -3.052 2.476 -11.356 1.00 89.44 99 TYR A CA 1
ATOM 761 C C . TYR A 1 99 ? -2.438 1.699 -12.527 1.00 89.44 99 TYR A C 1
ATOM 763 O O . TYR A 1 99 ? -1.548 2.207 -13.211 1.00 89.44 99 TYR A O 1
ATOM 771 N N . TRP A 1 100 ? -2.905 0.479 -12.800 1.00 84.38 100 TRP A N 1
ATOM 772 C CA . TRP A 1 100 ? -2.346 -0.399 -13.830 1.00 84.38 100 TRP A CA 1
ATOM 773 C C . TRP A 1 100 ? -2.218 0.251 -15.219 1.00 84.38 100 TRP A C 1
ATOM 775 O O . TRP A 1 100 ? -1.167 0.073 -15.836 1.00 84.38 100 TRP A O 1
ATOM 785 N N . PRO A 1 101 ? -3.204 1.023 -15.729 1.00 79.25 101 PRO A N 1
ATOM 786 C CA . PRO A 1 101 ? -3.087 1.671 -17.040 1.00 79.25 101 PRO A CA 1
ATOM 787 C C . PRO A 1 101 ? -1.955 2.702 -17.104 1.00 79.25 101 PRO A C 1
ATOM 789 O O . PRO A 1 101 ? -1.349 2.887 -18.156 1.00 79.25 101 PRO A O 1
ATOM 792 N N . ILE A 1 102 ? -1.657 3.350 -15.975 1.00 77.25 102 ILE A N 1
ATOM 793 C CA . ILE A 1 102 ? -0.595 4.354 -15.854 1.00 77.25 102 ILE A CA 1
ATOM 794 C C . ILE A 1 102 ? 0.770 3.657 -15.805 1.00 77.25 102 ILE A C 1
ATOM 796 O O . ILE A 1 102 ? 1.720 4.099 -16.447 1.00 77.25 102 ILE A O 1
ATOM 800 N N . ILE A 1 103 ? 0.854 2.527 -15.097 1.00 72.31 103 ILE A N 1
ATOM 801 C CA . ILE A 1 103 ? 2.084 1.734 -14.953 1.00 72.31 103 ILE A CA 1
ATOM 802 C C . ILE A 1 103 ? 2.401 0.947 -16.239 1.00 72.31 103 ILE A C 1
ATOM 804 O O . ILE A 1 103 ? 3.566 0.733 -16.570 1.00 72.31 103 ILE A O 1
ATOM 808 N N . ASN A 1 104 ? 1.379 0.522 -16.989 1.00 75.88 104 ASN A N 1
ATOM 809 C CA . ASN A 1 104 ? 1.523 -0.216 -18.244 1.00 75.88 104 ASN A CA 1
ATOM 810 C C . ASN A 1 104 ? 0.611 0.357 -19.349 1.00 75.88 104 ASN A C 1
ATOM 812 O O . ASN A 1 104 ? -0.441 -0.219 -19.649 1.00 75.88 104 ASN A O 1
ATOM 816 N N . PRO A 1 105 ? 1.038 1.439 -20.028 1.00 74.44 105 PRO A N 1
ATOM 817 C CA . PRO A 1 105 ? 0.240 2.104 -21.064 1.00 74.44 105 PRO A CA 1
ATOM 818 C C . PRO A 1 105 ? -0.122 1.192 -22.244 1.00 74.44 105 PRO A C 1
ATOM 820 O O . PRO A 1 105 ? -1.146 1.368 -22.900 1.00 74.44 105 PRO A O 1
ATOM 823 N N . GLN A 1 106 ? 0.699 0.167 -22.496 1.00 73.81 106 GLN A N 1
ATOM 824 C CA . GLN A 1 106 ? 0.533 -0.769 -23.609 1.00 73.81 106 GLN A CA 1
ATOM 825 C C . GLN A 1 106 ? -0.644 -1.735 -23.424 1.00 73.81 106 GLN A C 1
ATOM 827 O O . GLN A 1 106 ? -0.991 -2.472 -24.348 1.00 73.81 106 GLN A O 1
ATOM 832 N N . ILE A 1 107 ? -1.284 -1.752 -22.252 1.00 67.25 107 ILE A N 1
ATOM 833 C CA . ILE A 1 107 ? -2.439 -2.616 -22.001 1.00 67.25 107 ILE A CA 1
ATOM 834 C C . ILE A 1 107 ? -3.681 -2.209 -22.771 1.00 67.25 107 ILE A C 1
ATOM 836 O O . ILE A 1 107 ? -4.419 -3.091 -23.203 1.00 67.25 107 ILE A O 1
ATOM 840 N N . MET A 1 108 ? -3.870 -0.915 -23.025 1.00 64.69 108 MET A N 1
ATOM 841 C CA . MET A 1 108 ? -5.001 -0.437 -23.825 1.00 64.69 108 MET A CA 1
ATOM 842 C C . MET A 1 108 ? -4.924 -0.921 -25.280 1.00 64.69 108 MET A C 1
ATOM 844 O O . MET A 1 108 ? -5.941 -1.018 -25.959 1.00 64.69 108 MET A O 1
ATOM 848 N N . HIS A 1 109 ? -3.726 -1.275 -25.752 1.00 69.44 109 HIS A N 1
ATOM 849 C CA . HIS A 1 109 ? -3.497 -1.803 -27.095 1.00 69.44 109 HIS A CA 1
ATOM 850 C C . HIS A 1 109 ? -3.606 -3.333 -27.179 1.00 69.44 109 HIS A C 1
ATOM 852 O O . HIS A 1 109 ? -3.539 -3.896 -28.276 1.00 69.44 109 HIS A O 1
ATOM 858 N N . ARG A 1 110 ? -3.773 -4.038 -26.050 1.00 70.94 110 ARG A N 1
ATOM 859 C CA . ARG A 1 110 ? -3.922 -5.498 -26.064 1.00 70.94 110 ARG A CA 1
ATOM 860 C C . ARG A 1 110 ? -5.327 -5.863 -26.533 1.00 70.94 110 ARG A C 1
ATOM 862 O O . ARG A 1 110 ? -6.319 -5.414 -25.969 1.00 70.94 110 ARG A O 1
ATOM 869 N N . LYS A 1 111 ? -5.407 -6.707 -27.567 1.00 69.12 111 LYS A N 1
ATOM 870 C CA . LYS A 1 111 ? -6.683 -7.240 -28.061 1.00 69.12 111 LYS A CA 1
ATOM 871 C C . LYS A 1 111 ? -7.412 -7.96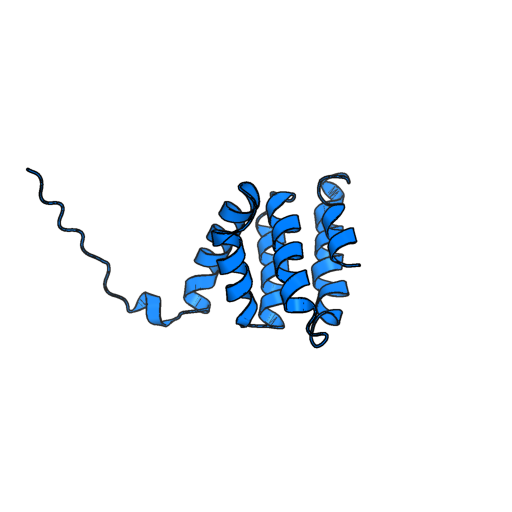6 -26.918 1.00 69.12 111 LYS A C 1
ATOM 873 O O . LYS A 1 111 ? -6.762 -8.744 -26.214 1.00 69.12 111 LYS A O 1
ATOM 878 N N . PRO A 1 112 ? -8.728 -7.749 -26.735 1.00 66.94 112 PRO A N 1
ATOM 879 C CA . PRO A 1 112 ? -9.492 -8.471 -25.728 1.00 66.94 112 PRO A CA 1
ATOM 880 C C . PRO A 1 112 ? -9.403 -9.974 -26.000 1.00 66.94 112 PRO A C 1
ATOM 882 O O . PRO A 1 112 ? -9.503 -10.420 -27.146 1.00 66.94 112 PRO A O 1
ATOM 885 N N . ILE A 1 113 ? -9.186 -10.750 -24.940 1.00 68.69 113 ILE A N 1
ATOM 886 C CA . ILE A 1 113 ? -9.125 -12.209 -25.020 1.00 68.69 113 ILE A CA 1
ATOM 887 C C . ILE A 1 113 ? -10.538 -12.697 -25.361 1.00 68.69 113 ILE A C 1
ATOM 889 O O . ILE A 1 113 ? -11.444 -12.604 -24.539 1.00 68.69 113 ILE A O 1
ATOM 893 N N . GLN A 1 114 ? -10.743 -13.182 -26.587 1.00 67.88 114 GLN A N 1
ATOM 894 C CA . GLN A 1 114 ? -12.003 -13.804 -26.989 1.00 67.88 114 GLN A CA 1
ATOM 895 C C . GLN A 1 114 ? -12.036 -15.245 -26.482 1.00 67.88 114 GLN A C 1
ATOM 897 O O . GLN A 1 114 ? -11.396 -16.130 -27.050 1.00 67.88 114 GLN A O 1
ATOM 902 N N . TYR A 1 115 ? -12.791 -15.493 -25.417 1.00 68.50 115 TYR A N 1
ATOM 903 C CA . TYR A 1 115 ? -13.091 -16.851 -24.973 1.00 68.50 115 TYR A CA 1
ATOM 904 C C . TYR A 1 115 ? -14.114 -17.456 -25.943 1.00 68.50 115 TYR A C 1
ATOM 906 O O . TYR A 1 115 ? -15.256 -17.001 -26.010 1.00 68.50 115 TYR A O 1
ATOM 914 N N . ARG A 1 116 ? -13.725 -18.479 -26.712 1.00 64.19 116 ARG A N 1
ATOM 915 C CA . ARG A 1 116 ? -14.700 -19.330 -27.406 1.00 64.19 116 ARG A CA 1
ATOM 916 C C . ARG A 1 116 ? -15.231 -20.347 -26.408 1.00 64.19 116 ARG A C 1
ATOM 918 O O . ARG A 1 116 ? -14.596 -21.375 -26.180 1.00 64.19 116 ARG A O 1
ATOM 925 N N . VAL A 1 117 ? -16.378 -20.044 -25.810 1.00 71.00 117 VAL A N 1
ATOM 926 C CA . VAL A 1 117 ? -17.132 -21.018 -25.018 1.00 71.00 117 VAL A CA 1
ATOM 927 C C . VAL A 1 117 ? -17.689 -22.045 -26.002 1.00 71.00 117 VAL A C 1
ATOM 929 O O . VAL A 1 117 ? -18.633 -21.757 -26.733 1.00 71.00 117 VAL A O 1
ATOM 932 N N . HIS A 1 118 ? -17.049 -23.210 -26.089 1.00 66.69 118 HIS A N 1
ATOM 933 C CA . HIS A 1 118 ? -17.652 -24.366 -26.744 1.00 66.69 118 HIS A CA 1
ATOM 934 C C . HIS A 1 118 ? -18.618 -24.963 -25.723 1.00 66.69 118 HIS A C 1
ATOM 936 O O . HIS A 1 118 ? -18.179 -25.482 -24.700 1.00 66.69 118 HIS A O 1
ATOM 942 N N . GLY A 1 119 ? -19.917 -24.781 -25.950 1.00 70.81 119 GLY A N 1
ATOM 943 C CA . GLY A 1 119 ? -20.931 -25.565 -25.255 1.00 70.81 119 GLY A CA 1
ATOM 944 C C . GLY A 1 119 ? -20.950 -26.960 -25.868 1.00 70.81 119 GLY A C 1
ATOM 945 O O . GLY A 1 119 ? -21.103 -27.069 -27.085 1.00 70.81 119 GLY A O 1
ATOM 946 N N . GLU A 1 120 ? -20.734 -27.978 -25.039 1.00 51.84 120 GLU A N 1
ATOM 947 C CA . GLU A 1 120 ? -21.100 -29.367 -25.343 1.00 51.84 120 GLU A CA 1
ATOM 948 C C . GLU A 1 120 ? -22.572 -29.607 -24.996 1.00 51.84 120 GLU A C 1
ATOM 950 O O . GLU A 1 120 ? -23.037 -29.038 -23.978 1.00 51.84 120 GLU A O 1
#

Organism: Steinernema carpocapsae (NCBI:txid34508)

Radius of gyration: 16.52 Å; chains: 1; bounding box: 39×43×46 Å

pLDDT: mean 87.03, std 9.66, range [51.84, 96.44]